Protein AF-A0A848IL00-F1 (afdb_monomer_lite)

pLDDT: mean 70.27, std 21.21, range [34.72, 96.69]

Structure (mmCIF, N/CA/C/O backbone):
data_AF-A0A848IL00-F1
#
_entry.id   AF-A0A848IL00-F1
#
loop_
_atom_site.group_PDB
_atom_site.id
_atom_site.type_symbol
_atom_site.label_atom_id
_atom_site.label_alt_id
_atom_site.label_comp_id
_atom_site.label_asym_id
_atom_site.label_entity_id
_atom_site.label_seq_id
_atom_site.pdbx_PDB_ins_code
_atom_site.Cartn_x
_atom_site.Cartn_y
_atom_site.Cartn_z
_atom_site.occupancy
_atom_site.B_iso_or_equiv
_atom_site.auth_seq_id
_atom_site.auth_comp_id
_atom_site.auth_asym_id
_atom_site.auth_atom_id
_atom_site.pdbx_PDB_model_num
ATOM 1 N N . MET A 1 1 ? 18.203 2.791 49.883 1.00 40.28 1 MET A N 1
ATOM 2 C CA . MET A 1 1 ? 18.452 2.511 48.457 1.00 40.28 1 MET A CA 1
ATOM 3 C C . MET A 1 1 ? 17.298 3.045 47.622 1.00 40.28 1 MET A C 1
ATOM 5 O O . MET A 1 1 ? 16.206 2.515 47.702 1.00 40.28 1 MET A O 1
ATOM 9 N N . GLN A 1 2 ? 17.585 4.147 46.923 1.00 47.41 2 GLN A N 1
ATOM 10 C CA . GLN A 1 2 ? 17.097 4.571 45.602 1.00 47.41 2 GLN A CA 1
ATOM 11 C C . GLN A 1 2 ? 15.580 4.693 45.345 1.00 47.41 2 GLN A C 1
ATOM 13 O O . GLN A 1 2 ? 14.884 3.735 45.030 1.00 47.41 2 GLN A O 1
ATOM 18 N N . THR A 1 3 ? 15.117 5.945 45.379 1.00 51.34 3 THR A N 1
ATOM 19 C CA . THR A 1 3 ? 13.882 6.457 44.771 1.00 51.34 3 THR A CA 1
ATOM 20 C C . THR A 1 3 ? 14.044 6.555 43.249 1.00 51.34 3 THR A C 1
ATOM 22 O O . THR A 1 3 ? 14.954 7.240 42.781 1.00 51.34 3 THR A O 1
ATOM 25 N N . VAL A 1 4 ? 13.174 5.906 42.470 1.00 59.41 4 VAL A N 1
ATOM 26 C CA . VAL A 1 4 ? 13.186 5.995 40.999 1.00 59.41 4 VAL A CA 1
ATOM 27 C C . VAL A 1 4 ? 12.447 7.261 40.566 1.00 59.41 4 VAL A C 1
ATOM 29 O O . VAL A 1 4 ? 11.227 7.364 40.665 1.00 59.41 4 VAL A O 1
ATOM 32 N N . THR A 1 5 ? 13.210 8.242 40.100 1.00 52.44 5 THR A N 1
ATOM 33 C CA . THR A 1 5 ? 12.737 9.427 39.387 1.00 52.44 5 THR A CA 1
ATOM 34 C C . THR A 1 5 ? 12.358 9.034 37.956 1.00 52.44 5 THR A C 1
ATOM 36 O O . THR A 1 5 ? 13.210 8.644 37.162 1.00 52.44 5 THR A O 1
ATOM 39 N N . HIS A 1 6 ? 11.077 9.132 37.590 1.00 50.19 6 HIS A N 1
ATOM 40 C CA . HIS A 1 6 ? 10.667 8.983 36.193 1.00 50.19 6 HIS A CA 1
ATOM 41 C C . HIS A 1 6 ? 10.933 10.282 35.430 1.00 50.19 6 HIS A C 1
ATOM 43 O O . HIS A 1 6 ? 10.335 11.323 35.698 1.00 50.19 6 HIS A O 1
ATOM 49 N N . HIS A 1 7 ? 11.868 10.202 34.485 1.00 43.88 7 HIS A N 1
ATOM 50 C CA . HIS A 1 7 ? 12.194 11.265 33.551 1.00 43.88 7 HIS A CA 1
ATOM 51 C C . HIS A 1 7 ? 10.976 11.687 32.728 1.00 43.88 7 HIS A C 1
ATOM 53 O O . HIS A 1 7 ? 10.308 10.877 32.085 1.00 43.88 7 HIS A O 1
ATOM 59 N N . ALA A 1 8 ? 10.737 12.996 32.754 1.00 48.44 8 ALA A N 1
ATOM 60 C CA . ALA A 1 8 ? 9.818 13.718 31.901 1.00 48.44 8 ALA A CA 1
ATOM 61 C C . ALA A 1 8 ? 10.089 13.404 30.421 1.00 48.44 8 ALA A C 1
ATOM 63 O O . ALA A 1 8 ? 11.113 13.801 29.864 1.00 48.44 8 ALA A O 1
ATOM 64 N N . ALA A 1 9 ? 9.155 12.710 29.773 1.00 48.75 9 ALA A N 1
ATOM 65 C CA . ALA A 1 9 ? 9.162 12.535 28.330 1.00 48.75 9 ALA A CA 1
ATOM 66 C C . ALA A 1 9 ? 8.559 13.782 27.667 1.00 48.75 9 ALA A C 1
ATOM 68 O O . ALA A 1 9 ? 7.347 13.910 27.493 1.00 48.75 9 ALA A O 1
ATOM 69 N N . MET A 1 10 ? 9.443 14.714 27.315 1.00 49.19 10 MET A N 1
ATOM 70 C CA . MET A 1 10 ? 9.249 15.645 26.206 1.00 49.19 10 MET A CA 1
ATOM 71 C C . MET A 1 10 ? 8.932 14.852 24.933 1.00 49.19 10 MET A C 1
ATOM 73 O O . MET A 1 10 ? 9.619 13.876 24.669 1.00 49.19 10 MET A O 1
ATOM 77 N N . PHE A 1 11 ? 7.929 15.266 24.155 1.00 42.44 11 PHE A N 1
ATOM 78 C CA . PHE A 1 11 ? 8.007 15.436 22.693 1.00 42.44 11 PHE A CA 1
ATOM 79 C C . PHE A 1 11 ? 6.642 15.909 22.178 1.00 42.44 11 PHE A C 1
ATOM 81 O O . PHE A 1 11 ? 5.733 15.135 21.878 1.00 42.44 11 PHE A O 1
ATOM 88 N N . ALA A 1 12 ? 6.506 17.231 22.120 1.00 49.72 12 ALA A N 1
ATOM 89 C CA . ALA A 1 12 ? 5.444 17.912 21.405 1.00 49.72 12 ALA A CA 1
ATOM 90 C C . ALA A 1 12 ? 5.852 18.131 19.938 1.00 49.72 12 ALA A C 1
ATOM 92 O O . ALA A 1 12 ? 7.035 18.266 19.636 1.00 49.72 12 ALA A O 1
ATOM 93 N N . LEU A 1 13 ? 4.822 18.289 19.099 1.00 50.88 13 LEU A N 1
ATOM 94 C CA . LEU A 1 13 ? 4.814 18.909 17.768 1.00 50.88 13 LEU A CA 1
ATOM 95 C C . LEU A 1 13 ? 4.975 17.984 16.547 1.00 50.88 13 LEU A C 1
ATOM 97 O O . LEU A 1 13 ? 6.059 17.512 16.235 1.00 50.88 13 LEU A O 1
ATOM 101 N N . ALA A 1 14 ? 3.888 17.866 15.775 1.00 55.59 14 ALA A N 1
ATOM 102 C CA . ALA A 1 14 ? 3.925 18.003 14.314 1.00 55.59 14 ALA A CA 1
ATOM 103 C C . ALA A 1 14 ? 2.500 18.217 13.763 1.00 55.59 14 ALA A C 1
ATOM 105 O O . ALA A 1 14 ? 1.625 17.359 13.889 1.00 55.59 14 ALA A O 1
ATOM 106 N N . ALA A 1 15 ? 2.273 19.392 13.175 1.00 56.88 15 ALA A N 1
ATOM 107 C CA . ALA A 1 15 ? 1.054 19.781 12.475 1.00 56.88 15 ALA A CA 1
ATOM 108 C C . ALA A 1 15 ? 0.921 19.032 11.135 1.00 56.88 15 ALA A C 1
ATOM 110 O O . ALA A 1 15 ? 1.900 18.898 10.406 1.00 56.88 15 ALA A O 1
ATOM 111 N N . LEU A 1 16 ? -0.292 18.586 10.783 1.00 65.94 16 LEU A N 1
ATOM 112 C CA . LEU A 1 16 ? -0.583 17.978 9.480 1.00 65.94 16 LEU A CA 1
ATOM 113 C C . LEU A 1 16 ? -1.644 18.795 8.735 1.00 65.94 16 LEU A C 1
ATOM 115 O O . LEU A 1 16 ? -2.817 18.820 9.111 1.00 65.94 16 LEU A O 1
ATOM 119 N N . VAL A 1 17 ? -1.198 19.446 7.664 1.00 61.03 17 VAL A N 1
ATOM 120 C CA . VAL A 1 17 ? -2.000 20.199 6.696 1.00 61.03 17 VAL A CA 1
ATOM 121 C C . VAL A 1 17 ? -2.901 19.229 5.918 1.00 61.03 17 VAL A C 1
ATOM 123 O O . VAL A 1 17 ? -2.425 18.270 5.314 1.00 61.03 17 VAL A O 1
ATOM 126 N N . CYS A 1 18 ? -4.217 19.457 5.949 1.00 57.84 18 CYS A N 1
ATOM 127 C CA . CYS A 1 18 ? -5.208 18.681 5.201 1.00 57.84 18 CYS A CA 1
ATOM 128 C C . CYS A 1 18 ? -5.428 19.293 3.810 1.00 57.84 18 CYS A C 1
ATOM 130 O O . CYS A 1 18 ? -6.036 20.353 3.704 1.00 57.84 18 CYS A O 1
ATOM 132 N N . PHE A 1 19 ? -5.015 18.597 2.748 1.00 55.69 19 PHE A N 1
ATOM 133 C CA . PHE A 1 19 ? -5.496 18.848 1.386 1.00 55.69 19 PHE A CA 1
ATOM 134 C C . PHE A 1 19 ? -6.642 17.875 1.072 1.00 55.69 19 PHE A C 1
ATOM 136 O O . PHE A 1 19 ? -6.425 16.703 0.773 1.00 55.69 19 PHE A O 1
ATOM 143 N N . SER A 1 20 ? -7.880 18.353 1.172 1.00 59.34 20 SER A N 1
ATOM 144 C CA . SER A 1 20 ? -9.090 17.644 0.748 1.00 59.34 20 SER A CA 1
ATOM 145 C C . SER A 1 20 ? -9.350 17.885 -0.741 1.00 59.34 20 SER A C 1
ATOM 147 O O . SER A 1 20 ? -9.757 18.981 -1.120 1.00 59.34 20 SER A O 1
ATOM 149 N N . ARG A 1 21 ? -9.149 16.870 -1.588 1.00 57.56 21 ARG A N 1
ATOM 150 C CA . ARG A 1 21 ? -9.673 16.859 -2.966 1.00 57.56 21 ARG A CA 1
ATOM 151 C C . ARG A 1 21 ? -11.075 16.223 -2.975 1.00 57.56 21 ARG A C 1
ATOM 153 O O . ARG A 1 21 ? -11.200 15.105 -2.474 1.00 57.56 21 ARG A O 1
ATOM 160 N N . PRO A 1 22 ? -12.116 16.888 -3.511 1.00 52.03 22 PRO A N 1
ATOM 161 C CA . PRO A 1 22 ? -13.441 16.297 -3.662 1.00 52.03 22 PRO A CA 1
ATOM 162 C C . PRO A 1 22 ? -13.454 15.302 -4.832 1.00 52.03 22 PRO A C 1
ATOM 164 O O . PRO A 1 22 ? -12.915 15.581 -5.902 1.00 52.03 22 PRO A O 1
ATOM 167 N N . ALA A 1 23 ? -14.060 14.136 -4.611 1.00 59.66 23 ALA A N 1
ATOM 168 C CA . ALA A 1 23 ? -14.324 13.141 -5.643 1.00 59.66 23 ALA A CA 1
ATOM 169 C C . ALA A 1 23 ? -15.533 13.579 -6.484 1.00 59.66 23 ALA A C 1
ATOM 171 O O . ALA A 1 23 ? -16.604 13.844 -5.937 1.00 59.66 23 ALA A O 1
ATOM 172 N N . LEU A 1 24 ? -15.367 13.641 -7.805 1.00 51.53 24 LEU A N 1
ATOM 173 C CA . LEU A 1 24 ? -16.484 13.729 -8.741 1.00 51.53 24 LEU A CA 1
ATOM 174 C C . LEU A 1 24 ? -17.164 12.358 -8.811 1.00 51.53 24 LEU A C 1
ATOM 176 O O . LEU A 1 24 ? -16.547 11.361 -9.181 1.00 51.53 24 LEU A O 1
ATOM 180 N N . ALA A 1 25 ? -18.433 12.328 -8.414 1.00 51.44 25 ALA A N 1
ATOM 181 C CA . ALA A 1 25 ? -19.335 11.206 -8.598 1.00 51.44 25 ALA A CA 1
ATOM 182 C C . ALA A 1 25 ? -19.674 11.058 -10.087 1.00 51.44 25 ALA A C 1
ATOM 184 O O . ALA A 1 25 ? -20.096 12.026 -10.716 1.00 51.44 25 ALA A O 1
ATOM 185 N N . GLN A 1 26 ? -19.550 9.847 -10.632 1.00 49.47 26 GLN A N 1
ATOM 186 C CA . GLN A 1 26 ? -20.174 9.494 -11.902 1.00 49.47 26 GLN A CA 1
ATOM 187 C C . GLN A 1 26 ? -21.215 8.408 -11.643 1.00 49.47 26 GLN A C 1
ATOM 189 O O . GLN A 1 26 ? -20.910 7.251 -11.367 1.00 49.47 26 GLN A O 1
ATOM 194 N N . SER A 1 27 ? -22.465 8.855 -11.683 1.00 43.62 27 SER A N 1
ATOM 195 C CA . SER A 1 27 ? -23.677 8.055 -11.750 1.00 43.62 27 SER A CA 1
ATOM 196 C C . SER A 1 27 ? -23.768 7.307 -13.079 1.00 43.62 27 SER A C 1
ATOM 198 O O . SER A 1 27 ? -23.518 7.899 -14.130 1.00 43.62 27 SER A O 1
ATOM 200 N N . GLY A 1 28 ? -24.259 6.071 -13.049 1.00 40.19 28 GLY A N 1
ATOM 201 C CA . GLY A 1 28 ? -24.810 5.420 -14.235 1.00 40.19 28 GLY A CA 1
ATOM 202 C C . GLY A 1 28 ? -24.757 3.902 -14.147 1.00 40.19 28 GLY A C 1
ATOM 203 O O . GLY A 1 28 ? -23.679 3.326 -14.226 1.00 40.19 28 GLY A O 1
ATOM 204 N N . GLY A 1 29 ? -25.916 3.255 -14.007 1.00 42.41 29 GLY A N 1
ATOM 205 C CA . GLY A 1 29 ? -26.006 1.798 -14.125 1.00 42.41 29 GLY A CA 1
ATOM 206 C C . GLY A 1 29 ? -27.177 1.178 -13.379 1.00 42.41 29 GLY A C 1
ATOM 207 O O . GLY A 1 29 ? -26.990 0.446 -12.416 1.00 42.41 29 GLY A O 1
ATOM 208 N N . THR A 1 30 ? -28.393 1.476 -13.824 1.00 44.41 30 THR A N 1
ATOM 209 C CA . THR A 1 30 ? -29.621 0.763 -13.461 1.00 44.41 30 THR A CA 1
ATOM 210 C C . THR A 1 30 ? -29.521 -0.732 -13.776 1.00 44.41 30 THR A C 1
ATOM 212 O O . THR A 1 30 ? -29.239 -1.096 -14.914 1.00 44.41 30 THR A O 1
ATOM 215 N N . SER A 1 31 ? -29.880 -1.599 -12.832 1.00 43.47 31 SER A N 1
ATOM 216 C CA . SER A 1 31 ? -30.579 -2.849 -13.159 1.00 43.47 31 SER A CA 1
ATOM 217 C C . SER A 1 31 ? -31.402 -3.328 -11.962 1.00 43.47 31 SER A C 1
ATOM 219 O O . SER A 1 31 ? -30.896 -3.842 -10.970 1.00 43.47 31 SER A O 1
ATOM 221 N N . ASN A 1 32 ? -32.711 -3.104 -12.076 1.00 48.38 32 ASN A N 1
ATOM 222 C CA . ASN A 1 32 ? -33.745 -3.706 -11.247 1.00 48.38 32 ASN A CA 1
ATOM 223 C C . ASN A 1 32 ? -33.806 -5.203 -11.530 1.00 48.38 32 ASN A C 1
ATOM 225 O O . ASN A 1 32 ? -34.205 -5.568 -12.633 1.00 48.38 32 ASN A O 1
ATOM 229 N N . LEU A 1 33 ? -33.549 -6.057 -10.540 1.00 37.00 33 LEU A N 1
ATOM 230 C CA . LEU A 1 33 ? -34.066 -7.422 -10.554 1.00 37.00 33 LEU A CA 1
ATOM 231 C C . LEU A 1 33 ? -34.490 -7.874 -9.150 1.00 37.00 33 LEU A C 1
ATOM 233 O O . LEU A 1 33 ? -33.675 -8.152 -8.279 1.00 37.00 33 LEU A O 1
ATOM 237 N N . ARG A 1 34 ? -35.813 -8.047 -9.061 1.00 34.72 34 ARG A N 1
ATOM 238 C CA . ARG A 1 34 ? -36.551 -9.099 -8.354 1.00 34.72 34 ARG A CA 1
ATOM 239 C C . ARG A 1 34 ? -36.962 -8.863 -6.898 1.00 34.72 34 ARG A C 1
ATOM 241 O O . ARG A 1 34 ? -36.249 -9.143 -5.945 1.00 34.72 34 ARG A O 1
ATOM 248 N N . ALA A 1 35 ? -38.231 -8.469 -6.794 1.00 43.09 35 ALA A N 1
ATOM 249 C CA . ALA A 1 35 ? -39.085 -8.619 -5.631 1.00 43.09 35 ALA A CA 1
ATOM 250 C C . ALA A 1 35 ? -39.305 -10.098 -5.264 1.00 43.09 35 ALA A C 1
ATOM 252 O O . ALA A 1 35 ? -39.652 -10.917 -6.119 1.00 43.09 35 ALA A O 1
ATOM 253 N N . THR A 1 36 ? -39.209 -10.391 -3.971 1.00 38.69 36 THR A N 1
ATOM 254 C CA . THR A 1 36 ? -39.931 -11.481 -3.309 1.00 38.69 36 THR A CA 1
ATOM 255 C C . THR A 1 36 ? -40.609 -10.885 -2.082 1.00 38.69 36 THR A C 1
ATOM 257 O O . THR A 1 36 ? -39.958 -10.612 -1.077 1.00 38.69 36 THR A O 1
ATOM 260 N N . ASN A 1 37 ? -41.913 -10.635 -2.205 1.00 46.47 37 ASN A N 1
ATOM 261 C CA . ASN A 1 37 ? -42.788 -10.351 -1.076 1.00 46.47 37 ASN A CA 1
ATOM 262 C C . ASN A 1 37 ? -42.998 -11.651 -0.293 1.00 46.47 37 ASN A C 1
ATOM 264 O O . ASN A 1 37 ? -43.594 -12.592 -0.813 1.00 46.47 37 ASN A O 1
ATOM 268 N N . THR A 1 38 ? -42.553 -11.676 0.956 1.00 38.81 38 THR A N 1
ATOM 269 C CA . THR A 1 38 ? -43.093 -12.554 1.997 1.00 38.81 38 THR A CA 1
ATOM 270 C C . THR A 1 38 ? -43.475 -11.668 3.166 1.00 38.81 38 THR A C 1
ATOM 272 O O . THR A 1 38 ? -42.627 -11.035 3.790 1.00 38.81 38 THR A O 1
ATOM 275 N N . ASP A 1 39 ? -44.779 -11.598 3.377 1.00 41.78 39 ASP A N 1
ATOM 276 C CA . ASP A 1 39 ? -45.467 -10.915 4.456 1.00 41.78 39 ASP A CA 1
ATOM 277 C C . ASP A 1 39 ? -45.325 -11.748 5.741 1.00 41.78 39 ASP A C 1
ATOM 279 O O . ASP A 1 39 ? -45.746 -12.903 5.765 1.00 41.78 39 ASP A O 1
ATOM 283 N N . GLN A 1 40 ? -44.708 -11.196 6.789 1.00 36.84 40 GLN A N 1
ATOM 284 C CA . GLN A 1 40 ? -45.026 -11.527 8.181 1.00 36.84 40 GLN A CA 1
ATOM 285 C C . GLN A 1 40 ? -44.610 -10.378 9.100 1.00 36.84 40 GLN A C 1
ATOM 287 O O . GLN A 1 40 ? -43.442 -10.004 9.214 1.00 36.84 40 GLN A O 1
ATOM 292 N N . ALA A 1 41 ? -45.624 -9.834 9.763 1.00 43.59 41 ALA A N 1
ATOM 293 C CA . ALA A 1 41 ? -45.529 -8.872 10.836 1.00 43.59 41 ALA A CA 1
ATOM 294 C C . ALA A 1 41 ? -44.690 -9.400 12.008 1.00 43.59 41 ALA A C 1
ATOM 296 O O . ALA A 1 41 ? -44.949 -10.482 12.519 1.00 43.59 41 ALA A O 1
ATOM 297 N N . GLN A 1 42 ? -43.780 -8.567 12.511 1.00 35.91 42 GLN A N 1
ATOM 298 C CA . GLN A 1 42 ? -43.462 -8.516 13.934 1.00 35.91 42 GLN A CA 1
ATOM 299 C C . GLN A 1 42 ? -43.012 -7.085 14.248 1.00 35.91 42 GLN A C 1
ATOM 301 O O . GLN A 1 42 ? -41.870 -6.694 14.008 1.00 35.91 42 GLN A O 1
ATOM 306 N N . ALA A 1 43 ? -43.943 -6.275 14.752 1.00 47.78 43 ALA A N 1
ATOM 307 C CA . ALA A 1 43 ? -43.635 -4.983 15.345 1.00 47.78 43 ALA A CA 1
ATOM 308 C C . ALA A 1 43 ? -42.875 -5.217 16.660 1.00 47.78 43 ALA A C 1
ATOM 310 O O . ALA A 1 43 ? -43.463 -5.294 17.735 1.00 47.78 43 ALA A O 1
ATOM 311 N N . ALA A 1 44 ? -41.558 -5.370 16.566 1.00 49.34 44 ALA A N 1
ATOM 312 C CA . ALA A 1 44 ? -40.662 -5.170 17.689 1.00 49.34 44 ALA A CA 1
ATOM 313 C C . ALA A 1 44 ? -40.178 -3.720 17.619 1.00 49.34 44 ALA A C 1
ATOM 315 O O . ALA A 1 44 ? -39.595 -3.312 16.614 1.00 49.34 44 ALA A O 1
ATOM 316 N N . ASN A 1 45 ? -40.455 -2.939 18.668 1.00 52.06 45 ASN A N 1
ATOM 317 C CA . ASN A 1 45 ? -39.872 -1.611 18.852 1.00 52.06 45 ASN A CA 1
ATOM 318 C C . ASN A 1 45 ? -38.374 -1.673 18.513 1.00 52.06 45 ASN A C 1
ATOM 320 O O . ASN A 1 45 ? -37.673 -2.495 19.116 1.00 52.06 45 ASN A O 1
ATOM 324 N N . PRO A 1 46 ? -37.861 -0.846 17.583 1.00 53.16 46 PRO A N 1
ATOM 325 C CA . PRO A 1 46 ? -36.428 -0.784 17.389 1.00 53.16 46 PRO A CA 1
ATOM 326 C C . PRO A 1 46 ? -35.808 -0.360 18.728 1.00 53.16 46 PRO A C 1
ATOM 328 O O . PRO A 1 46 ? -36.306 0.587 19.348 1.00 53.16 46 PRO A O 1
ATOM 331 N N . PRO A 1 47 ? -34.760 -1.046 19.220 1.00 56.28 47 PRO A N 1
ATOM 332 C CA . PRO A 1 47 ? -34.007 -0.535 20.349 1.00 56.28 47 PRO A CA 1
ATOM 333 C C . PRO A 1 47 ? -33.572 0.881 19.980 1.00 56.28 47 PRO A C 1
ATOM 335 O O . PRO A 1 47 ? -33.027 1.100 18.895 1.00 56.28 47 PRO A O 1
ATOM 338 N N . VAL A 1 48 ? -33.890 1.840 20.854 1.00 56.69 48 VAL A N 1
ATOM 339 C CA . VAL A 1 48 ? -33.436 3.231 20.757 1.00 56.69 48 VAL A CA 1
ATOM 340 C C . VAL A 1 48 ? -31.989 3.233 20.260 1.00 56.69 48 VAL A C 1
ATOM 342 O O . VAL A 1 48 ? -31.151 2.572 20.883 1.00 56.69 48 VAL A O 1
ATOM 345 N N . PRO A 1 49 ? -31.685 3.886 19.122 1.00 58.78 49 PRO A N 1
ATOM 346 C CA . PRO A 1 49 ? -30.344 3.843 18.574 1.00 58.78 49 PRO A CA 1
ATOM 347 C C . PRO A 1 49 ? -29.398 4.373 19.644 1.00 58.78 49 PRO A C 1
ATOM 349 O O . PRO A 1 49 ? -29.581 5.482 20.152 1.00 58.78 49 PRO A O 1
ATOM 352 N N . ALA A 1 50 ? -28.417 3.549 20.017 1.00 67.06 50 ALA A N 1
ATOM 353 C CA . ALA A 1 50 ? -27.331 3.977 20.878 1.00 67.06 50 ALA A CA 1
ATOM 354 C C . ALA A 1 50 ? -26.805 5.313 20.341 1.00 67.06 50 ALA A C 1
ATOM 356 O O . ALA A 1 50 ? -26.587 5.441 19.132 1.00 67.06 50 ALA A O 1
ATOM 357 N N . SER A 1 51 ? -26.672 6.294 21.240 1.00 72.56 51 SER A N 1
ATOM 358 C CA . SER A 1 51 ? -26.114 7.621 20.968 1.00 72.56 51 SER A CA 1
ATOM 359 C C . SER A 1 51 ? -25.045 7.545 19.879 1.00 72.56 51 SER A C 1
ATOM 361 O O . SER A 1 51 ? -24.104 6.752 19.983 1.00 72.56 51 SER A O 1
ATOM 363 N N . SER A 1 52 ? -25.218 8.328 18.810 1.00 78.50 52 SER A N 1
ATOM 364 C CA . SER A 1 52 ? -24.265 8.364 17.703 1.00 78.50 52 SER A CA 1
ATOM 365 C C . SER A 1 52 ? -22.856 8.590 18.260 1.00 78.50 52 SER A C 1
ATOM 367 O O . SER A 1 52 ? -22.675 9.527 19.046 1.00 78.50 52 SER A O 1
ATOM 369 N N . PRO A 1 53 ? -21.866 7.765 17.875 1.00 79.31 53 PRO A N 1
ATOM 370 C CA . PRO A 1 53 ? -20.545 7.813 18.479 1.00 79.31 53 PRO A CA 1
ATOM 371 C C . PRO A 1 53 ? -19.946 9.203 18.321 1.00 79.31 53 PRO A C 1
ATOM 373 O O . PRO A 1 53 ? -20.072 9.847 17.271 1.00 79.31 53 PRO A O 1
ATOM 376 N N . THR A 1 54 ? -19.261 9.666 19.361 1.00 88.56 54 THR A N 1
ATOM 377 C CA . THR A 1 54 ? -18.635 10.983 19.314 1.00 88.56 54 THR A CA 1
ATOM 378 C C . THR A 1 54 ? -17.571 11.017 18.212 1.00 88.56 54 THR A C 1
ATOM 380 O O . THR A 1 54 ? -16.965 10.007 17.832 1.00 88.56 54 THR A O 1
ATOM 383 N N . LYS A 1 55 ? -17.281 12.209 17.680 1.00 90.12 55 LYS A N 1
ATOM 384 C CA . LYS A 1 55 ? -16.223 12.387 16.667 1.00 90.12 55 LYS A CA 1
ATOM 385 C C . LYS A 1 55 ? -14.868 11.833 17.138 1.00 90.12 55 LYS A C 1
ATOM 387 O O . LYS A 1 55 ? -14.072 11.392 16.307 1.00 90.12 55 LYS A O 1
ATOM 392 N N . ALA A 1 56 ? -14.606 11.858 18.447 1.00 89.19 56 ALA A N 1
ATOM 393 C CA . ALA A 1 56 ? -13.404 11.302 19.058 1.00 89.19 56 ALA A CA 1
ATOM 394 C C . ALA A 1 56 ? -13.377 9.765 18.978 1.00 89.19 56 ALA A C 1
ATOM 396 O O . ALA A 1 56 ? -12.394 9.199 18.494 1.00 89.19 56 ALA A O 1
ATOM 397 N N . GLU A 1 57 ? -14.471 9.093 19.336 1.00 87.31 57 GLU A N 1
ATOM 398 C CA . GLU A 1 57 ? -14.601 7.631 19.244 1.00 87.31 57 GLU A CA 1
ATOM 399 C C . GLU A 1 57 ? -14.474 7.129 17.801 1.00 87.31 57 GLU A C 1
ATOM 401 O O . GLU A 1 57 ? -13.722 6.195 17.521 1.00 87.31 57 GLU A O 1
ATOM 406 N N . LEU A 1 58 ? -15.129 7.799 16.848 1.00 90.56 58 LEU A N 1
ATOM 407 C CA . LEU A 1 58 ? -15.013 7.483 15.419 1.00 90.56 58 LEU A CA 1
ATOM 408 C C . LEU A 1 58 ? -13.578 7.629 14.892 1.00 90.56 58 LEU A C 1
ATOM 410 O O . LEU A 1 58 ? -13.183 6.925 13.960 1.00 90.56 58 LEU A O 1
ATOM 414 N N . ARG A 1 59 ? -12.794 8.570 15.433 1.00 92.12 59 ARG A N 1
ATOM 415 C CA . ARG A 1 59 ? -11.376 8.738 15.076 1.00 92.12 59 ARG A CA 1
ATOM 416 C C . ARG A 1 59 ? -10.514 7.632 15.673 1.00 92.12 59 ARG A C 1
ATOM 418 O O . ARG A 1 59 ? -9.612 7.161 14.979 1.00 92.12 59 ARG A O 1
ATOM 425 N N . ALA A 1 60 ? -10.793 7.221 16.910 1.00 91.44 60 ALA A N 1
ATOM 426 C CA . ALA A 1 60 ? -10.103 6.115 17.564 1.00 91.44 60 ALA A CA 1
ATOM 427 C C . ALA A 1 60 ? -10.315 4.802 16.792 1.00 91.44 60 ALA A C 1
ATOM 429 O O . ALA A 1 60 ? -9.330 4.179 16.397 1.00 91.44 60 ALA A O 1
ATOM 430 N N . LYS A 1 61 ? -11.568 4.469 16.447 1.00 90.50 61 LYS A N 1
ATOM 431 C CA . LYS A 1 61 ? -11.914 3.287 15.632 1.00 90.50 61 LYS A CA 1
ATOM 432 C C . LYS A 1 61 ? -11.212 3.283 14.271 1.00 90.50 61 LYS A C 1
ATOM 434 O O . LYS A 1 61 ? -10.500 2.348 13.923 1.00 90.50 61 LYS A O 1
ATOM 439 N N . ARG A 1 62 ? -11.260 4.403 13.544 1.00 94.12 62 ARG A N 1
ATOM 440 C CA . ARG A 1 62 ? -10.546 4.516 12.259 1.00 94.12 62 ARG A CA 1
ATOM 441 C C . ARG A 1 62 ? -9.025 4.402 12.393 1.00 94.12 62 ARG A C 1
ATOM 443 O O . ARG A 1 62 ? -8.352 4.031 11.435 1.00 94.12 62 ARG A O 1
ATOM 450 N N . LYS A 1 63 ? -8.442 4.769 13.541 1.00 95.75 63 LYS A N 1
ATOM 451 C CA . LYS A 1 63 ? -6.997 4.627 13.773 1.00 95.75 63 LYS A CA 1
ATOM 452 C C . LYS A 1 63 ? -6.619 3.159 13.966 1.00 95.75 63 LYS A C 1
ATOM 454 O O . LYS A 1 63 ? -5.621 2.737 13.384 1.00 95.75 63 LYS A O 1
ATOM 459 N N . THR A 1 64 ? -7.411 2.403 14.724 1.00 91.62 64 THR A N 1
ATOM 460 C CA . THR A 1 64 ? -7.188 0.965 14.926 1.00 91.62 64 THR A CA 1
ATOM 461 C C . THR A 1 64 ? -7.394 0.187 13.632 1.00 91.62 64 THR A C 1
ATOM 463 O O . THR A 1 64 ? -6.537 -0.613 13.272 1.00 91.62 64 THR A O 1
ATOM 466 N N . GLU A 1 65 ? -8.443 0.505 12.871 1.00 92.25 65 GLU A N 1
ATOM 467 C CA . GLU A 1 65 ? -8.711 -0.104 11.562 1.00 92.25 65 GLU A CA 1
ATOM 468 C C . GLU A 1 65 ? -7.555 0.141 10.582 1.00 92.25 65 GLU A C 1
ATOM 470 O O . GLU A 1 65 ? -6.984 -0.805 10.047 1.00 92.25 65 GLU A O 1
ATOM 475 N N . ARG A 1 66 ? -7.110 1.399 10.415 1.00 96.56 66 ARG A N 1
ATOM 476 C CA . ARG A 1 66 ? -5.959 1.708 9.544 1.00 96.56 66 ARG A CA 1
ATOM 477 C C . ARG A 1 66 ? -4.691 0.977 9.967 1.00 96.56 66 ARG A C 1
ATOM 479 O O . ARG A 1 66 ? -3.899 0.603 9.106 1.00 96.56 66 ARG A O 1
ATOM 486 N N . HIS A 1 67 ? -4.460 0.825 11.270 1.00 96.62 67 HIS A N 1
ATOM 487 C CA . HIS A 1 67 ? -3.302 0.091 11.762 1.00 96.62 67 HIS A CA 1
ATOM 488 C C . HIS A 1 67 ? -3.391 -1.388 11.380 1.00 96.62 67 HIS A C 1
ATOM 490 O O . HIS A 1 67 ? -2.449 -1.915 10.800 1.00 96.62 67 HIS A O 1
ATOM 496 N N . GLN A 1 68 ? -4.533 -2.032 11.626 1.00 92.69 68 GLN A N 1
ATOM 497 C CA . GLN A 1 68 ? -4.760 -3.428 11.247 1.00 92.69 68 GLN A CA 1
ATOM 498 C C . GLN A 1 68 ? -4.596 -3.637 9.737 1.00 92.69 68 GLN A C 1
ATOM 500 O O . GLN A 1 68 ? -3.889 -4.551 9.320 1.00 92.69 68 GLN A O 1
ATOM 505 N N . THR A 1 69 ? -5.143 -2.739 8.911 1.00 93.81 69 THR A N 1
ATOM 506 C CA . THR A 1 69 ? -4.963 -2.796 7.454 1.00 93.81 69 THR A CA 1
ATOM 507 C C . THR A 1 69 ? -3.498 -2.646 7.047 1.00 93.81 69 THR A C 1
ATOM 509 O O . THR A 1 69 ? -3.035 -3.371 6.173 1.00 93.81 69 THR A O 1
ATOM 512 N N . ARG A 1 70 ? -2.740 -1.737 7.675 1.00 96.50 70 ARG A N 1
ATOM 513 C CA . ARG A 1 70 ? -1.301 -1.582 7.399 1.00 96.50 70 ARG A CA 1
ATOM 514 C C . ARG A 1 70 ? -0.519 -2.830 7.776 1.00 96.50 70 ARG A C 1
ATOM 516 O O . ARG A 1 70 ? 0.320 -3.253 6.998 1.00 96.50 70 ARG A O 1
ATOM 523 N N . VAL A 1 71 ? -0.808 -3.426 8.930 1.00 96.69 71 VAL A N 1
ATOM 524 C CA . VAL A 1 71 ? -0.153 -4.668 9.363 1.00 96.69 71 VAL A CA 1
ATOM 525 C C . VAL A 1 71 ? -0.425 -5.792 8.364 1.00 96.69 71 VAL A C 1
ATOM 527 O O . VAL A 1 71 ? 0.520 -6.442 7.925 1.00 96.69 71 VAL A O 1
ATOM 530 N N . ALA A 1 72 ? -1.681 -5.972 7.943 1.00 94.69 72 ALA A N 1
ATOM 531 C CA . ALA A 1 72 ? -2.042 -6.984 6.953 1.00 94.69 72 ALA A CA 1
ATOM 532 C C . ALA A 1 72 ? -1.329 -6.758 5.608 1.00 94.69 72 ALA A C 1
ATOM 534 O O . ALA A 1 72 ? -0.674 -7.666 5.101 1.00 94.69 72 ALA A O 1
ATOM 535 N N . LYS A 1 73 ? -1.381 -5.531 5.071 1.00 96.00 73 LYS A N 1
ATOM 536 C CA . LYS A 1 73 ? -0.733 -5.199 3.793 1.00 96.00 73 LYS A CA 1
ATOM 537 C C . LYS A 1 73 ? 0.790 -5.300 3.853 1.00 96.00 73 LYS A C 1
ATOM 539 O O . LYS A 1 73 ? 1.395 -5.753 2.893 1.00 96.00 73 LYS A O 1
ATOM 544 N N . ASN A 1 74 ? 1.413 -4.907 4.961 1.00 95.44 74 ASN A N 1
ATOM 545 C CA . ASN A 1 74 ? 2.866 -4.982 5.105 1.00 95.44 74 ASN A CA 1
ATOM 546 C C . ASN A 1 74 ? 3.352 -6.433 5.240 1.00 95.44 74 ASN A C 1
ATOM 548 O O . ASN A 1 74 ? 4.435 -6.754 4.763 1.00 95.44 74 ASN A O 1
ATOM 552 N N . ALA A 1 75 ? 2.564 -7.314 5.864 1.00 95.88 75 ALA A N 1
ATOM 553 C CA . ALA A 1 75 ? 2.896 -8.735 5.937 1.00 95.88 75 ALA A CA 1
ATOM 554 C C . ALA A 1 75 ? 2.878 -9.394 4.549 1.00 95.88 75 ALA A C 1
ATOM 556 O O . ALA A 1 75 ? 3.753 -10.197 4.235 1.00 95.88 75 ALA A O 1
ATOM 557 N N . GLU A 1 76 ? 1.903 -9.041 3.713 1.00 93.75 76 GLU A N 1
ATOM 558 C CA . GLU A 1 76 ? 1.852 -9.485 2.320 1.00 93.75 76 GLU A CA 1
ATOM 559 C C . GLU A 1 76 ? 2.982 -8.880 1.488 1.00 93.75 76 GLU A C 1
ATOM 561 O O . GLU A 1 76 ? 3.677 -9.620 0.800 1.00 93.75 76 GLU A O 1
ATOM 566 N N . LEU A 1 77 ? 3.221 -7.569 1.613 1.00 9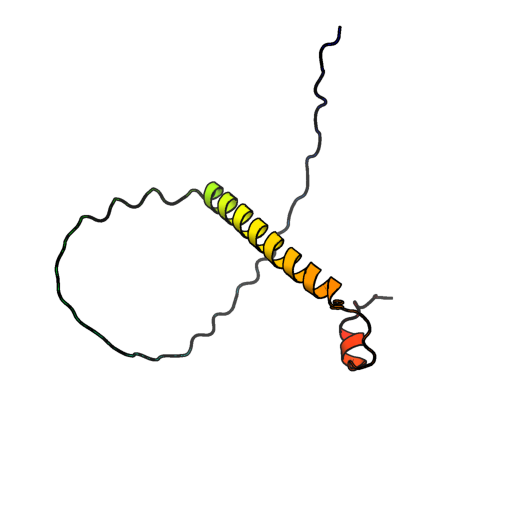5.25 77 LEU A N 1
ATOM 567 C CA . LEU A 1 77 ? 4.318 -6.886 0.926 1.00 95.25 77 LEU A CA 1
ATOM 568 C C . LEU A 1 77 ? 5.653 -7.587 1.197 1.00 95.25 77 LEU A C 1
ATOM 570 O O . LEU A 1 77 ? 6.388 -7.869 0.262 1.00 95.25 77 LEU A O 1
ATOM 574 N N . LYS A 1 78 ? 5.909 -7.969 2.453 1.00 96.06 78 LYS A N 1
ATOM 575 C CA . LYS A 1 78 ? 7.121 -8.701 2.821 1.00 96.06 78 LYS A CA 1
ATOM 576 C C . LYS A 1 78 ? 7.224 -10.072 2.147 1.00 96.06 78 LYS A C 1
ATOM 578 O O . LYS A 1 78 ? 8.286 -10.433 1.664 1.00 96.06 78 LYS A O 1
ATOM 583 N N . ARG A 1 79 ? 6.123 -10.828 2.068 1.00 95.94 79 ARG A N 1
ATOM 584 C CA . ARG A 1 79 ? 6.111 -12.115 1.347 1.00 95.94 79 ARG A CA 1
ATOM 585 C C . ARG A 1 79 ? 6.386 -11.935 -0.143 1.00 95.94 79 ARG A C 1
ATOM 587 O O . ARG A 1 79 ? 7.053 -12.773 -0.736 1.00 95.94 79 ARG A O 1
ATOM 594 N N . LEU A 1 80 ? 5.857 -10.867 -0.740 1.00 95.31 80 LEU A N 1
ATOM 595 C CA . LEU A 1 80 ? 6.127 -10.531 -2.134 1.00 95.31 80 LEU A CA 1
ATOM 596 C C . LEU A 1 80 ? 7.604 -10.168 -2.317 1.00 95.31 80 LEU A C 1
ATOM 598 O O . LEU A 1 80 ? 8.224 -10.655 -3.256 1.00 95.31 80 LEU A O 1
ATOM 602 N N . GLU A 1 81 ? 8.171 -9.364 -1.416 1.00 93.88 81 GLU A N 1
ATOM 603 C CA . GLU A 1 81 ? 9.589 -8.981 -1.432 1.00 93.88 81 GLU A CA 1
ATOM 604 C C . GLU A 1 81 ? 10.515 -10.199 -1.310 1.00 93.88 81 GLU A C 1
ATOM 606 O O . GLU A 1 81 ? 11.454 -10.331 -2.094 1.00 93.88 81 GLU A O 1
ATOM 611 N N . ASP A 1 82 ? 10.201 -11.136 -0.409 1.00 95.38 82 ASP A N 1
ATOM 612 C CA . ASP A 1 82 ? 10.925 -12.408 -0.273 1.00 95.38 82 ASP A CA 1
ATOM 613 C C . ASP A 1 82 ? 10.808 -13.275 -1.547 1.00 95.38 82 ASP A C 1
ATOM 615 O O . ASP A 1 82 ? 11.738 -13.999 -1.900 1.00 95.38 82 ASP A O 1
ATOM 619 N N . ALA A 1 83 ? 9.686 -13.176 -2.270 1.00 95.00 83 ALA A N 1
ATOM 620 C CA . ALA A 1 83 ? 9.470 -13.818 -3.569 1.00 95.00 83 ALA A CA 1
ATOM 621 C C . ALA A 1 83 ? 10.095 -13.050 -4.755 1.00 95.00 83 ALA A C 1
ATOM 623 O O . ALA A 1 83 ? 9.933 -13.463 -5.904 1.00 95.00 83 ALA A O 1
ATOM 624 N N . GLY A 1 84 ? 10.809 -11.949 -4.501 1.00 91.38 84 GLY A N 1
ATOM 625 C CA . GLY A 1 84 ? 11.518 -11.169 -5.517 1.00 91.38 84 GLY A CA 1
ATOM 626 C C . GLY A 1 84 ? 10.751 -9.966 -6.075 1.00 91.38 84 GLY A C 1
ATOM 627 O O . GLY A 1 84 ? 11.229 -9.331 -7.013 1.00 91.38 84 GLY A O 1
ATOM 628 N N . TYR A 1 85 ? 9.591 -9.608 -5.516 1.00 92.12 85 TYR A N 1
ATOM 629 C CA . TYR A 1 85 ? 8.925 -8.348 -5.850 1.00 92.12 85 TYR A CA 1
ATOM 630 C C . TYR A 1 85 ? 9.775 -7.171 -5.375 1.00 92.12 85 TYR A C 1
ATOM 632 O O . TYR A 1 85 ? 10.024 -7.018 -4.181 1.00 92.12 85 TYR A O 1
ATOM 640 N N . GLN A 1 86 ? 10.194 -6.308 -6.298 1.00 88.31 86 GLN A N 1
ATOM 641 C CA . GLN A 1 86 ? 10.918 -5.095 -5.946 1.00 88.31 86 GLN A CA 1
ATOM 642 C C . GLN A 1 86 ? 10.224 -3.867 -6.547 1.00 88.31 86 GLN A C 1
ATOM 644 O O . GLN A 1 86 ? 10.291 -3.655 -7.761 1.00 88.31 86 GLN A O 1
ATOM 649 N N . PRO A 1 87 ? 9.533 -3.054 -5.731 1.00 85.38 87 PRO A N 1
ATOM 650 C CA . PRO A 1 87 ? 8.812 -1.898 -6.240 1.00 85.38 87 PRO A CA 1
ATOM 651 C C . PRO A 1 87 ? 9.788 -0.849 -6.783 1.00 85.38 87 PRO A C 1
ATOM 653 O O . PRO A 1 87 ? 10.704 -0.424 -6.081 1.00 85.38 87 PRO A O 1
ATOM 656 N N . GLY A 1 88 ? 9.566 -0.410 -8.024 1.00 82.12 88 GLY A N 1
ATOM 657 C CA . GLY A 1 88 ? 10.322 0.683 -8.646 1.00 82.12 88 GLY A CA 1
ATOM 658 C C . GLY A 1 88 ? 11.774 0.354 -9.002 1.00 82.12 88 GLY A C 1
ATOM 659 O O . GLY A 1 88 ? 12.557 1.271 -9.245 1.00 82.12 88 GLY A O 1
ATOM 660 N N . GLN A 1 89 ? 12.156 -0.926 -9.021 1.00 87.50 89 GLN A N 1
ATOM 661 C CA . GLN A 1 89 ? 13.472 -1.316 -9.520 1.00 87.50 89 GLN A CA 1
ATOM 662 C C . GLN A 1 89 ? 13.546 -1.241 -11.040 1.00 87.50 89 GLN A C 1
ATOM 664 O O . GLN A 1 89 ? 12.557 -1.409 -11.750 1.00 87.50 89 GLN A O 1
ATOM 669 N N . TYR A 1 90 ? 14.767 -1.037 -11.526 1.00 86.69 90 TYR A N 1
ATOM 670 C CA . TYR A 1 90 ? 15.072 -1.124 -12.944 1.00 86.69 90 TYR A CA 1
ATOM 671 C C . TYR A 1 90 ? 14.887 -2.567 -13.432 1.00 86.69 90 TYR A C 1
ATOM 673 O O . TYR A 1 90 ? 15.649 -3.455 -13.048 1.00 86.69 90 TYR A O 1
ATOM 681 N N . ASP A 1 91 ? 13.892 -2.787 -14.289 1.00 86.00 91 ASP A N 1
ATOM 682 C CA . ASP A 1 91 ? 13.649 -4.068 -14.953 1.00 86.00 91 ASP A CA 1
ATOM 683 C C . ASP A 1 91 ? 14.088 -3.969 -16.425 1.00 86.00 91 ASP A C 1
ATOM 685 O O . ASP A 1 91 ? 13.509 -3.186 -17.183 1.00 86.00 91 ASP A O 1
ATOM 689 N N . PRO A 1 92 ? 15.091 -4.747 -16.873 1.00 87.75 92 PRO A N 1
ATOM 690 C CA . PRO A 1 92 ? 15.512 -4.776 -18.274 1.00 87.75 92 PRO A CA 1
ATOM 691 C C . PRO A 1 92 ? 14.397 -5.132 -19.271 1.00 87.75 92 PRO A C 1
ATOM 693 O O . PRO A 1 92 ? 14.489 -4.744 -20.434 1.00 87.75 92 PRO A O 1
ATOM 696 N N . ASN A 1 93 ? 13.356 -5.851 -18.837 1.00 90.44 93 ASN A N 1
ATOM 697 C CA . ASN A 1 93 ? 12.213 -6.228 -19.672 1.00 90.44 93 ASN A CA 1
ATOM 698 C C . ASN A 1 93 ? 11.114 -5.155 -19.718 1.00 90.44 93 ASN A C 1
ATOM 700 O O . ASN A 1 93 ? 10.166 -5.281 -20.495 1.00 90.44 93 ASN A O 1
ATOM 704 N N . TYR A 1 94 ? 11.214 -4.103 -18.904 1.00 87.06 94 TYR A N 1
ATOM 705 C CA . TYR A 1 94 ? 10.200 -3.059 -18.826 1.00 87.06 94 TYR A CA 1
ATOM 706 C C . TYR A 1 94 ? 10.570 -1.862 -19.725 1.00 87.06 94 TYR A C 1
ATOM 708 O O . TYR A 1 94 ? 11.731 -1.447 -19.754 1.00 87.06 94 TYR A O 1
ATOM 716 N N . PRO A 1 95 ? 9.626 -1.255 -20.470 1.00 92.12 95 PRO A N 1
ATOM 717 C CA . PRO A 1 95 ? 9.945 -0.177 -21.404 1.00 92.12 95 PRO A CA 1
ATOM 718 C C . PRO A 1 95 ? 10.643 1.028 -20.750 1.00 92.12 95 PRO A C 1
ATOM 720 O O . PRO A 1 95 ? 10.161 1.608 -19.774 1.00 92.12 95 PRO A O 1
ATOM 723 N N . ALA A 1 96 ? 11.772 1.453 -21.326 1.00 90.00 96 ALA A N 1
ATOM 724 C CA . ALA A 1 96 ? 12.615 2.517 -20.772 1.00 90.00 96 ALA A CA 1
ATOM 725 C C . ALA A 1 96 ? 11.902 3.879 -20.660 1.00 90.00 96 ALA A C 1
ATOM 727 O O . ALA A 1 96 ? 12.202 4.669 -19.767 1.00 90.00 96 ALA A O 1
ATOM 728 N N . ASN A 1 97 ? 10.946 4.167 -21.546 1.00 90.75 97 ASN A N 1
ATOM 729 C CA . ASN A 1 97 ? 10.124 5.377 -21.487 1.00 90.75 97 ASN A CA 1
ATOM 730 C C . ASN A 1 97 ? 9.246 5.422 -20.225 1.00 90.75 97 ASN A C 1
ATOM 732 O O . ASN A 1 97 ? 9.110 6.491 -19.636 1.00 90.75 97 ASN A O 1
ATOM 736 N N . LEU A 1 98 ? 8.701 4.281 -19.789 1.00 87.75 98 LEU A N 1
ATOM 737 C CA . LEU A 1 98 ? 7.912 4.188 -18.557 1.00 87.75 98 LEU A CA 1
ATOM 738 C C . LEU A 1 98 ? 8.815 4.298 -17.325 1.00 87.75 98 LEU A C 1
ATOM 740 O O . LEU A 1 98 ? 8.545 5.104 -16.439 1.00 87.75 98 LEU A O 1
ATOM 744 N N . GLN A 1 99 ? 9.957 3.605 -17.328 1.00 89.00 99 GLN A N 1
ATOM 745 C CA . GLN A 1 99 ? 10.947 3.703 -16.247 1.00 89.00 99 GLN A CA 1
ATOM 746 C C . GLN A 1 99 ? 11.472 5.125 -16.043 1.00 89.00 99 GLN A C 1
ATOM 748 O O . GLN A 1 99 ? 11.653 5.583 -14.918 1.00 89.00 99 GLN A O 1
ATOM 753 N N . ASN A 1 100 ? 11.734 5.848 -17.132 1.00 88.44 100 ASN A N 1
ATOM 754 C CA . ASN A 1 100 ? 12.199 7.228 -17.050 1.00 88.44 100 ASN A CA 1
ATOM 755 C C . ASN A 1 100 ? 11.099 8.198 -16.598 1.00 88.44 100 ASN A C 1
ATOM 757 O O . ASN A 1 100 ? 11.433 9.222 -16.011 1.00 88.44 100 ASN A O 1
ATOM 761 N N . ALA A 1 101 ? 9.822 7.882 -16.838 1.00 87.00 101 ALA A N 1
ATOM 762 C CA . ALA A 1 101 ? 8.693 8.677 -16.357 1.00 87.00 101 ALA A CA 1
ATOM 763 C C . ALA A 1 101 ? 8.436 8.497 -14.849 1.00 87.00 101 ALA A C 1
ATOM 765 O O . ALA A 1 101 ? 7.973 9.429 -14.196 1.00 87.00 101 ALA A O 1
ATOM 766 N N . GLU A 1 102 ? 8.750 7.323 -14.291 1.00 84.44 102 GLU A N 1
ATOM 767 C CA . GLU A 1 102 ? 8.654 7.047 -12.850 1.00 84.44 102 GLU A CA 1
ATOM 768 C C . GLU A 1 102 ? 9.771 7.710 -12.035 1.00 84.44 102 GLU A C 1
ATOM 770 O O . GLU A 1 102 ? 9.593 7.983 -10.844 1.00 84.44 102 GLU A O 1
ATOM 775 N N . LYS A 1 103 ? 10.924 7.997 -12.658 1.00 83.00 103 LYS A N 1
ATOM 776 C CA . LYS A 1 103 ? 12.014 8.709 -11.986 1.00 83.00 103 LYS A CA 1
ATOM 777 C C . LYS A 1 103 ? 11.505 10.084 -11.551 1.00 83.00 103 LYS A C 1
ATOM 779 O O . LYS A 1 103 ? 11.015 10.840 -12.394 1.00 83.00 103 LYS A O 1
ATOM 784 N N . PRO A 1 104 ? 11.638 10.452 -10.263 1.00 75.69 104 PRO A N 1
ATOM 785 C CA . PRO A 1 104 ? 11.302 11.799 -9.841 1.00 75.69 104 PRO A CA 1
ATOM 786 C C . PRO A 1 104 ? 12.142 12.761 -10.675 1.00 75.69 104 PRO A C 1
ATOM 788 O O . PRO A 1 104 ? 13.345 12.543 -10.838 1.00 75.69 104 PRO A O 1
ATOM 791 N N . ALA A 1 105 ? 11.514 13.801 -11.227 1.00 71.56 105 ALA A N 1
ATOM 792 C CA . ALA A 1 105 ? 12.244 14.871 -11.883 1.00 71.56 105 ALA A CA 1
ATOM 793 C C . ALA A 1 105 ? 13.187 15.476 -10.839 1.00 71.56 105 ALA A C 1
ATOM 795 O O . ALA A 1 105 ? 12.780 16.283 -10.003 1.00 71.56 105 ALA A O 1
ATOM 796 N N . VAL A 1 106 ? 14.445 15.036 -10.851 1.00 64.31 106 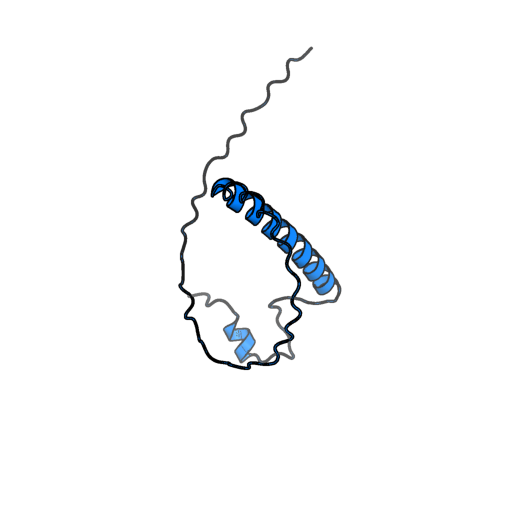VAL A N 1
ATOM 797 C CA . VAL A 1 106 ? 15.529 15.690 -10.132 1.00 64.31 106 VAL A CA 1
ATOM 798 C C . VAL A 1 106 ? 15.740 16.984 -10.899 1.00 64.31 106 VAL A C 1
ATOM 800 O O . VAL A 1 106 ? 16.514 17.028 -11.854 1.00 64.31 106 VAL A O 1
ATOM 803 N N . GLY A 1 107 ? 14.922 17.987 -10.563 1.00 65.62 107 GLY A N 1
ATOM 804 C CA . GLY A 1 107 ? 15.058 19.345 -11.059 1.00 65.62 107 GLY A CA 1
ATOM 805 C C . GLY A 1 107 ? 16.501 19.759 -10.828 1.00 65.62 107 GLY A C 1
ATOM 806 O O . GLY A 1 107 ? 16.958 19.792 -9.687 1.00 65.62 107 GLY A O 1
ATOM 807 N N . LYS A 1 108 ? 17.224 19.918 -11.932 1.00 46.22 108 LYS A N 1
ATOM 808 C CA . LYS A 1 108 ? 18.587 20.435 -11.965 1.00 46.22 108 LYS A CA 1
ATOM 809 C C . LYS A 1 108 ? 18.545 21.932 -11.706 1.00 46.22 108 LYS A C 1
ATOM 811 O O . LYS A 1 108 ? 17.607 22.572 -12.235 1.00 46.22 108 LYS A O 1
#

Secondary structure (DSSP, 8-state):
--------------------PPPPP--------------------------PPPHHHHHHHHHHHHHHHHHHHHHHHHHHHHTT--TT---TTS-HHHHHHHS-----

Organism: NCBI:txid2728848

Sequence (108 aa):
MQTVTHHAAMFALAALVCFSRPALAQSGGTSNLRATNTDQAQAANPPVPASSPTKAELRAKRKTERHQTRVAKNAELKRLEDAGYQPGQYDPNYPANLQNAEKPAVGK

Foldseek 3Di:
DDDDDDDDDDDDDDDDDDDDDDDDDDDDD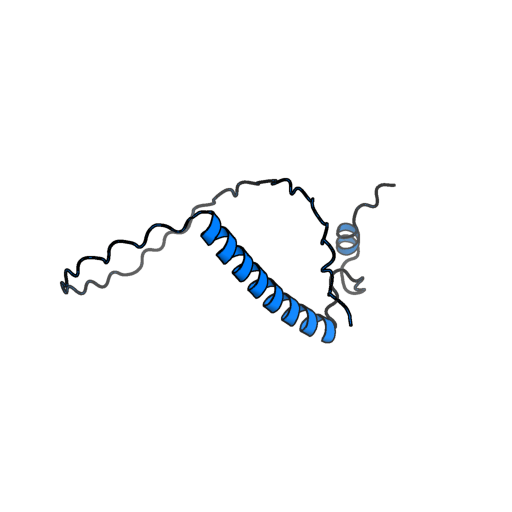DDDDDDDDDDDDDPDPDPDPDPDDDPVVVVVVVVVVVVVVCVVVVVVVVVVVVVPDDPLDDDPPDDPVVNVVPPPPPPD

Radius of gyration: 26.84 Å; chains: 1; bounding box: 64×34×70 Å

=== Feature glossary ===
Reading guide. The protein is described through the following features:

Foldseek 3Di. A 3Di character summarizes, for each residue, the relative orientation of the Cα frame of its nearest spatial neighbor. Because it encodes fold topology rather than chemistry, 3Di alignments detect remote structural similarity that sequence alignment misses.

Contact-map, Ramachandran, and PAE plots. Plot images: a contact map (which residues are close in 3D, as an N×N binary image), a Ramachandran scatter (backbone torsion angles, revealing secondary-structure composition at a glance), and — for AlphaFold structures — a PAE heatmap (pairwise prediction confidence).

Radius of gyration, Cα contacts, bounding box. Radius of gyration (Rg) is the root-mean-square distance of Cα atoms from their centroid — a single number for overall size and compactness. A globular domain of N residues has Rg ≈ 2.2·N^0.38 Å; an extended or disordered chain has a much larger Rg. The Cα contact count is the number of residue pairs whose Cα atoms are within 8 Å and are more than four positi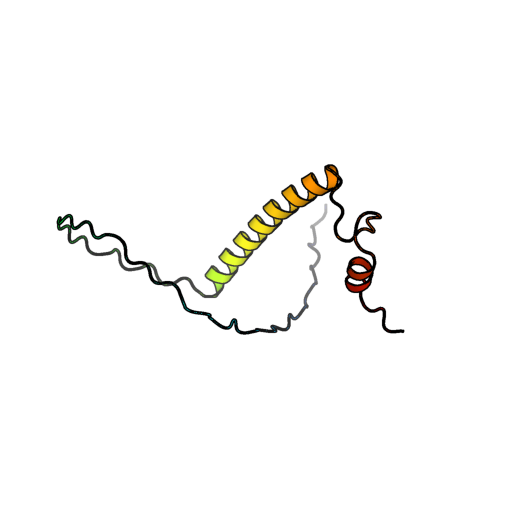ons apart in sequence — a standard proxy for tertiary packing density. The bounding box is the smallest axis-aligned box enclosing all Cα atoms.

Secondary structure (8-state, DSSP). Eight-state secondary structure (DSSP): H is the canonical α-helix, G the tighter 3₁₀-helix, I the wider π-helix; E/B are β-structure, T and S are turns and bends, and '-' is everything else. DSSP derives these from the pattern of main-chain N–H···O=C hydrogen bonds, not from the sequence.

B-factor. B-factor (Debye–Waller factor) reflects atomic displacement in the crystal lattice. It is an experimental observable (units Å²), not a prediction; low values mean the atom is pinned down, high values mean it moves or is heterogeneous across the crystal.

pLDDT. pLDDT is the predicted lDDT-Cα score: AlphaFold's confidence that the local environment of each residue (all inter-atomic distances within 15 Å) is correctly placed. It is a per-residue number between 0 and 100, with higher meani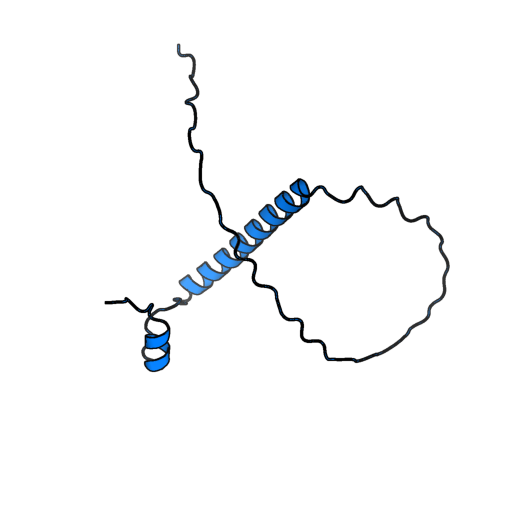ng more reliable.

Nearest PDB structures. Nearest PDB neighbors are the top structural matches found by Foldseek when searching this structure against the entire Protein Data Bank. Each hit reports a TM-score (0 to 1; >0.5 almost always implies the same fold) and an E-value. These are *structural* homologs — they may share no detectable sequence similarity.

Solvent-accessible surface area. Accessible surface area quantifies burial. A residue with SASA near zero is packed into the hydrophobic core; one with SASA >100 Å² sits on the surface. Computed here via the Shrake–Rupley numerical algorithm with a 1.4 Å probe.

Rendered structure images. Structure images are PyMOL renders from six orthogonal camera directions. Cartoon representation draws helices as coils and strands as arrows; sticks shows the backbone as bonds; surface shows the solvent-excluded envelope. Rainbow coloring maps sequence position to hue (blue→red, N→C); chain coloring assigns a distinct color per polypeptide.

Backbone torsions (φ/ψ). φ (phi) and ψ (psi) are the two rotatable backbone dihedrals per residue: φ is the C(i-1)–N–Cα–C torsion, ψ is the N–Cα–C–N(i+1) torsion, both in degrees on (−180°, 180°]. α-helical residues cluster near (−60°, −45°); β-strand residues near (−120°, +130°). A Ramachandran plot is simply a scatter of (φ, ψ) for every residue.

Predicted aligned error. Predicted Aligned Error (PAE) is an AlphaFold confidence matrix: entry (i, j) is the expected error in the position of residue j, in ångströms, when the prediction is superimposed on the true structure at residue i. Low PAE within a block of residues means that block is internally rigid and well-predicted; high PAE between two blocks means their relative placement is uncertain even if each block individually is confident.

mmCIF coordina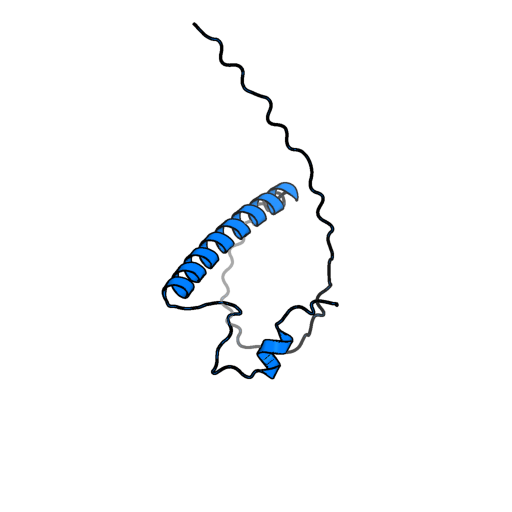tes. Structure coordinates are given as an mmCIF _atom_site loop: one row per atom with element, residue name, chain id, sequence number, and x/y/z position in Å. Only the four main-chain atoms per residue are included here; side chains are omitted to keep the record compact.

InterPro / GO / CATH / organism. Database cross-references. InterPro integrates a dozen domain/family signature databases into unified entries with residue-range hits. GO terms attach function/process/location labels with evidence codes. CATH codes position the fold in a four-level structural taxonomy. Organism is the NCBI-taxonomy species name.

Secondary structure (3-state, P-SEA). SS3 is a coarse helix/strand/coil call (letters a/b/c) made by the P-SEA algorithm from inter-Cα distances and dihedrals. It is less detailed than DSSP but needs only Cα positions.

Sequence. Sequence gives the chain of amino acids in standard one-letter code (A=alanine, C=cysteine, …, Y=tyrosine), read N→C. It is the only feature that is directly encoded by the gene; all structural features are derived from the folded form of this sequence.